Protein AF-A0A7W1UGT8-F1 (afdb_monomer_lite)

Structure (mmCIF, N/CA/C/O backbone):
data_AF-A0A7W1UGT8-F1
#
_entry.id   AF-A0A7W1UGT8-F1
#
loop_
_atom_site.group_PDB
_atom_site.id
_atom_site.type_symbol
_atom_site.label_atom_id
_atom_site.label_alt_id
_atom_site.label_comp_id
_atom_site.label_asym_id
_atom_site.label_entity_id
_atom_site.label_seq_id
_atom_site.pdbx_PDB_ins_code
_atom_site.Cartn_x
_atom_site.Cartn_y
_atom_site.Cartn_z
_atom_site.occupancy
_atom_site.B_iso_or_equiv
_atom_site.auth_seq_id
_atom_site.auth_comp_id
_atom_site.auth_asym_id
_atom_site.auth_atom_id
_atom_site.pdbx_PDB_model_num
ATOM 1 N N . MET A 1 1 ? -12.847 -7.101 3.524 1.00 72.94 1 MET A N 1
ATOM 2 C CA . MET A 1 1 ? -11.856 -6.031 3.766 1.00 72.94 1 MET A CA 1
ATOM 3 C C . MET A 1 1 ? -10.563 -6.770 3.842 1.00 72.94 1 MET A C 1
ATOM 5 O O . MET A 1 1 ? -10.402 -7.585 4.740 1.00 72.94 1 MET A O 1
ATOM 9 N N . ASP A 1 2 ? -9.726 -6.530 2.853 1.00 88.06 2 ASP A N 1
ATOM 10 C CA . ASP A 1 2 ? -8.693 -7.475 2.474 1.00 88.06 2 ASP A CA 1
ATOM 11 C C . ASP A 1 2 ? -7.374 -6.728 2.518 1.00 88.06 2 ASP A C 1
ATOM 13 O O . ASP A 1 2 ? -7.284 -5.581 2.065 1.00 88.06 2 ASP A O 1
ATOM 17 N N . THR A 1 3 ? -6.377 -7.337 3.143 1.00 90.44 3 THR A N 1
ATOM 18 C CA . THR A 1 3 ? -5.045 -6.757 3.282 1.00 90.44 3 THR A CA 1
ATOM 19 C C . THR A 1 3 ? -4.019 -7.737 2.766 1.00 90.44 3 THR A C 1
ATOM 21 O O . THR A 1 3 ? -4.059 -8.902 3.152 1.00 90.44 3 THR A O 1
ATOM 24 N N . ILE A 1 4 ? -3.092 -7.253 1.950 1.00 90.69 4 ILE A N 1
ATOM 25 C CA . ILE A 1 4 ? -1.978 -8.042 1.437 1.00 90.69 4 ILE A CA 1
ATOM 26 C C . ILE A 1 4 ? -0.673 -7.326 1.762 1.00 90.69 4 ILE A C 1
ATOM 28 O O . ILE A 1 4 ? -0.575 -6.106 1.627 1.00 90.69 4 ILE A O 1
ATOM 32 N N . GLN A 1 5 ? 0.317 -8.080 2.220 1.00 91.81 5 GLN A N 1
ATOM 33 C CA . GLN A 1 5 ? 1.675 -7.585 2.405 1.00 91.81 5 GLN A CA 1
ATOM 34 C C . GLN A 1 5 ? 2.474 -7.905 1.146 1.00 91.81 5 GLN A C 1
ATOM 36 O O . GLN A 1 5 ? 2.456 -9.038 0.671 1.00 91.81 5 GLN A O 1
ATOM 41 N N . THR A 1 6 ? 3.137 -6.903 0.584 1.00 90.00 6 THR A N 1
ATOM 42 C CA . THR A 1 6 ? 3.913 -7.040 -0.648 1.00 90.00 6 THR A CA 1
ATOM 43 C C . THR A 1 6 ? 5.119 -6.110 -0.630 1.00 90.00 6 THR A C 1
ATOM 45 O O . THR A 1 6 ? 5.248 -5.248 0.236 1.00 90.00 6 THR A O 1
ATOM 48 N N . TRP A 1 7 ? 6.011 -6.290 -1.594 1.00 90.00 7 TRP A N 1
ATOM 49 C CA . TRP A 1 7 ? 7.217 -5.491 -1.753 1.00 90.00 7 TRP A CA 1
ATOM 50 C C . TRP A 1 7 ? 7.041 -4.544 -2.937 1.00 90.00 7 TRP A C 1
ATOM 52 O O . TRP A 1 7 ? 6.806 -4.986 -4.060 1.00 90.00 7 TRP A O 1
ATOM 62 N N . VAL A 1 8 ? 7.162 -3.239 -2.697 1.00 88.00 8 VAL A N 1
ATOM 63 C CA . VAL A 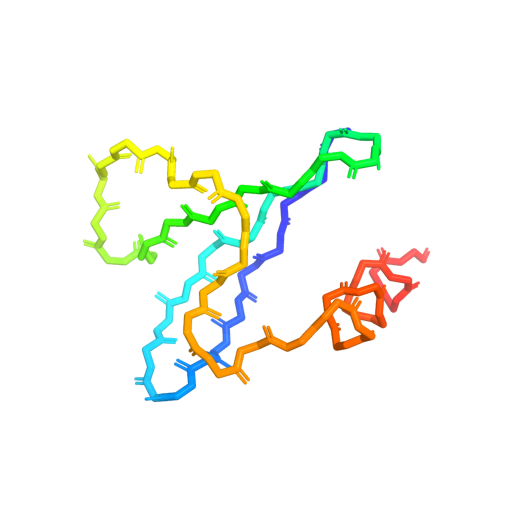1 8 ? 7.052 -2.196 -3.724 1.00 88.00 8 VAL A CA 1
ATOM 64 C C . VAL A 1 8 ? 8.291 -1.326 -3.659 1.00 88.00 8 VAL A C 1
ATOM 66 O O . VAL A 1 8 ? 8.623 -0.801 -2.604 1.00 88.00 8 VAL A O 1
ATOM 69 N N . ASN A 1 9 ? 8.999 -1.187 -4.782 1.00 84.50 9 ASN A N 1
ATOM 70 C CA . ASN A 1 9 ? 10.219 -0.374 -4.865 1.00 84.50 9 ASN A CA 1
ATOM 71 C C . ASN A 1 9 ? 11.280 -0.691 -3.788 1.00 84.50 9 ASN A C 1
ATOM 73 O O . ASN A 1 9 ? 12.038 0.179 -3.370 1.00 84.50 9 ASN A O 1
ATOM 77 N N . GLY A 1 10 ? 11.365 -1.954 -3.360 1.00 85.06 10 GLY A N 1
ATOM 78 C CA . GLY A 1 10 ? 12.325 -2.391 -2.341 1.00 85.06 10 GLY A CA 1
ATOM 79 C C . GLY A 1 10 ? 11.901 -2.100 -0.899 1.00 85.06 10 GLY A C 1
ATOM 80 O O . GLY A 1 10 ? 12.659 -2.416 0.014 1.00 85.06 10 GLY A O 1
ATOM 81 N N . GLU A 1 11 ? 10.701 -1.561 -0.687 1.00 87.31 11 GLU A N 1
ATOM 82 C CA . GLU A 1 11 ? 10.090 -1.403 0.628 1.00 87.31 11 GLU A CA 1
ATOM 83 C C . GLU A 1 11 ? 8.953 -2.413 0.816 1.00 87.31 11 GLU A C 1
ATOM 85 O O . GLU A 1 11 ? 8.158 -2.668 -0.092 1.00 87.31 11 GLU A O 1
ATOM 90 N N . GLU A 1 12 ? 8.876 -3.003 2.006 1.00 91.62 12 GLU A N 1
ATOM 91 C CA . GLU A 1 12 ? 7.757 -3.862 2.371 1.00 91.62 12 GLU A CA 1
ATOM 92 C C . GLU A 1 12 ? 6.573 -3.007 2.826 1.00 91.62 12 GLU A C 1
ATOM 94 O O . GLU A 1 12 ? 6.668 -2.224 3.774 1.00 91.62 12 GLU A O 1
ATOM 99 N N . VAL A 1 13 ? 5.438 -3.177 2.157 1.00 91.81 13 VAL A N 1
ATOM 100 C CA . VAL A 1 13 ? 4.223 -2.395 2.370 1.00 91.81 13 VAL A CA 1
ATOM 101 C C . VAL A 1 13 ? 3.021 -3.313 2.534 1.00 91.81 13 VAL A C 1
ATOM 103 O O . VAL A 1 13 ? 2.908 -4.373 1.920 1.00 91.81 13 VAL A O 1
ATOM 106 N N . ILE A 1 14 ? 2.078 -2.884 3.362 1.00 92.25 14 ILE A N 1
ATOM 107 C CA . ILE A 1 14 ? 0.786 -3.533 3.522 1.00 92.25 14 ILE A CA 1
ATOM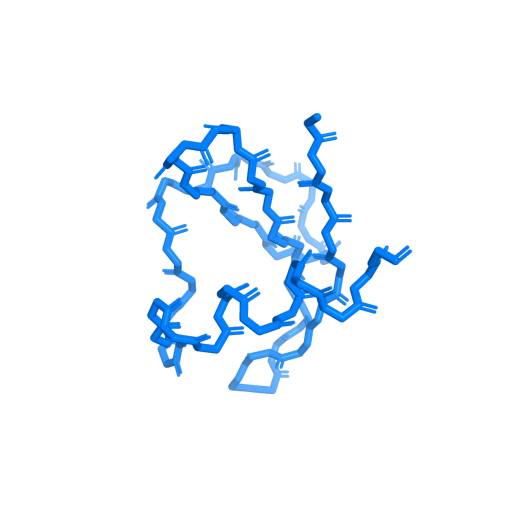 108 C C . ILE A 1 14 ? -0.229 -2.711 2.748 1.00 92.25 14 ILE A C 1
ATOM 110 O O . ILE A 1 14 ? -0.481 -1.552 3.073 1.00 92.25 14 ILE A O 1
ATOM 114 N N . LEU A 1 15 ? -0.833 -3.324 1.740 1.00 92.25 15 LEU 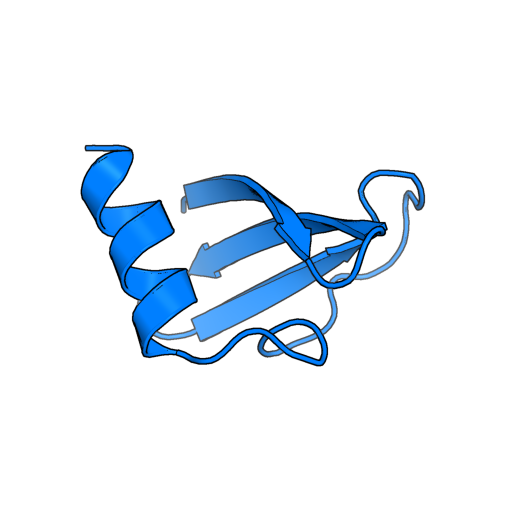A N 1
ATOM 115 C CA . LEU A 1 15 ? -1.964 -2.790 1.001 1.00 92.25 15 LEU A CA 1
ATOM 116 C C . LEU A 1 15 ? -3.257 -3.239 1.660 1.00 92.25 15 LEU A C 1
ATOM 118 O O . LEU A 1 15 ? -3.380 -4.357 2.151 1.00 92.25 15 LEU A O 1
ATOM 122 N N . LYS A 1 16 ? -4.258 -2.376 1.609 1.00 91.94 16 LYS A N 1
ATOM 123 C CA . LYS A 1 16 ? -5.599 -2.598 2.125 1.00 91.94 16 LYS A CA 1
ATOM 124 C C . LYS A 1 16 ? -6.612 -2.187 1.075 1.00 91.94 16 LYS A C 1
ATOM 126 O O . LYS A 1 16 ? -6.602 -1.050 0.610 1.00 91.94 16 LYS A O 1
ATOM 131 N N . LYS A 1 17 ? -7.524 -3.098 0.757 1.00 91.19 17 LYS A N 1
ATOM 132 C CA . LYS A 1 17 ? -8.650 -2.872 -0.144 1.00 91.19 17 LYS A CA 1
ATOM 133 C C . LYS A 1 17 ? -9.951 -2.828 0.652 1.00 91.19 17 LYS A C 1
ATOM 135 O O . LYS A 1 17 ? -10.328 -3.779 1.345 1.00 91.19 17 LYS A O 1
ATOM 140 N N . ALA A 1 18 ? -10.656 -1.709 0.532 1.00 89.19 18 ALA A N 1
ATOM 141 C CA . ALA A 1 18 ? -11.994 -1.499 1.067 1.00 89.19 18 ALA A CA 1
ATOM 142 C C . ALA A 1 18 ? -12.940 -1.169 -0.097 1.00 89.19 18 ALA A C 1
ATOM 144 O O . AL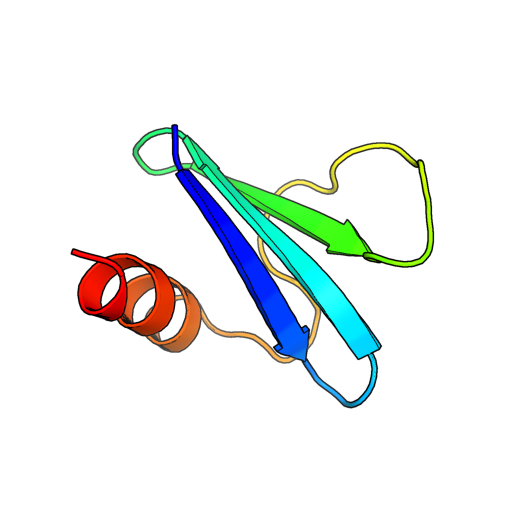A A 1 18 ? -13.127 -0.016 -0.481 1.00 89.19 18 ALA A O 1
ATOM 145 N N . GLY A 1 19 ? -13.505 -2.208 -0.719 1.00 86.75 19 GLY A N 1
ATOM 146 C CA . GLY A 1 19 ? -14.337 -2.053 -1.913 1.00 86.75 19 GLY A CA 1
ATOM 147 C C . GLY A 1 19 ? -13.521 -1.565 -3.115 1.00 86.75 19 GLY A C 1
ATOM 148 O O . GLY A 1 19 ? -12.731 -2.327 -3.670 1.00 86.75 19 GLY A O 1
ATOM 149 N N . ARG A 1 20 ? -13.730 -0.303 -3.517 1.00 83.88 20 ARG A N 1
ATOM 150 C CA . ARG A 1 20 ? -12.985 0.375 -4.601 1.00 83.88 20 ARG A CA 1
ATOM 151 C C . ARG A 1 20 ? -11.873 1.296 -4.097 1.00 83.88 20 ARG A C 1
ATOM 153 O O . ARG A 1 20 ? -11.162 1.882 -4.907 1.00 83.88 20 ARG A O 1
ATOM 160 N N . GLU A 1 21 ? -11.738 1.448 -2.785 1.00 89.38 21 GLU A N 1
ATOM 161 C CA . GLU A 1 21 ? -10.706 2.286 -2.188 1.00 89.38 21 GLU A CA 1
ATOM 162 C C . GLU A 1 21 ? -9.501 1.441 -1.785 1.00 89.38 21 GLU A C 1
ATOM 164 O O . GLU A 1 21 ? -9.641 0.354 -1.216 1.00 89.38 21 GLU A O 1
ATOM 169 N N . TYR A 1 22 ? -8.319 1.979 -2.072 1.00 90.31 22 TYR A N 1
ATOM 170 C CA . TYR A 1 22 ? -7.045 1.412 -1.662 1.00 90.31 22 TYR A CA 1
ATOM 171 C C . TYR A 1 22 ? -6.425 2.296 -0.592 1.00 90.31 22 TYR A C 1
ATOM 173 O O . TYR A 1 22 ? -6.590 3.521 -0.574 1.00 90.31 22 TYR A O 1
ATOM 181 N N . SER A 1 23 ? -5.736 1.666 0.338 1.00 93.12 23 SER A N 1
ATOM 182 C CA . SER A 1 23 ? -4.872 2.335 1.294 1.00 93.12 23 SER A CA 1
ATOM 183 C C . SER A 1 23 ? -3.637 1.483 1.501 1.00 93.12 23 SER A C 1
ATOM 185 O O . SER A 1 23 ? -3.701 0.267 1.350 1.00 93.12 23 SER A O 1
ATOM 187 N N . TYR A 1 24 ? -2.524 2.095 1.858 1.00 92.50 24 TYR A N 1
ATOM 188 C CA . TYR A 1 24 ? -1.284 1.387 2.110 1.00 92.50 24 TYR A CA 1
ATOM 189 C C . TYR A 1 24 ? -0.586 1.943 3.340 1.00 92.50 24 TYR A C 1
ATOM 191 O O . TYR A 1 24 ? -0.869 3.053 3.782 1.00 92.50 24 TYR A O 1
ATOM 199 N N . ARG A 1 25 ? 0.315 1.158 3.910 1.00 92.81 25 ARG A N 1
ATOM 200 C CA . ARG A 1 25 ? 1.263 1.624 4.921 1.00 92.81 25 ARG A CA 1
ATOM 201 C C . ARG A 1 25 ? 2.551 0.809 4.833 1.00 92.81 25 ARG A C 1
ATOM 203 O O . ARG A 1 25 ? 2.475 -0.341 4.393 1.00 92.81 25 ARG A O 1
ATOM 210 N N . PRO A 1 26 ? 3.696 1.336 5.278 1.00 90.25 26 PRO A N 1
ATOM 211 C CA . PRO A 1 26 ? 4.909 0.538 5.412 1.00 90.25 26 PRO A CA 1
ATOM 212 C C . PRO A 1 26 ? 4.673 -0.599 6.414 1.00 90.25 26 PRO A C 1
ATOM 214 O O . PRO A 1 26 ? 4.073 -0.386 7.466 1.00 90.25 26 PRO A O 1
ATOM 217 N N . ALA A 1 27 ? 5.122 -1.817 6.111 1.00 88.81 27 ALA A N 1
ATOM 218 C CA . ALA A 1 27 ? 4.958 -2.962 7.014 1.00 88.81 27 ALA A CA 1
ATOM 219 C C . ALA A 1 27 ? 5.784 -2.798 8.300 1.00 88.81 27 ALA A C 1
ATOM 221 O O . ALA A 1 27 ? 5.368 -3.234 9.373 1.00 88.81 27 ALA A O 1
ATOM 222 N N . ASN A 1 28 ? 6.918 -2.102 8.188 1.00 84.75 28 ASN A N 1
ATOM 223 C CA . ASN A 1 28 ? 7.819 -1.801 9.297 1.00 84.75 28 ASN A CA 1
ATOM 224 C C . ASN A 1 28 ? 7.379 -0.599 10.147 1.00 84.75 28 ASN A C 1
ATOM 226 O O . ASN A 1 28 ? 7.948 -0.380 11.216 1.00 84.75 28 ASN A O 1
ATOM 230 N N . GLU A 1 29 ? 6.374 0.169 9.714 1.00 81.75 29 GLU A N 1
ATOM 231 C CA . GLU A 1 29 ? 5.836 1.285 10.487 1.00 81.75 29 GLU A CA 1
ATOM 232 C C . GLU A 1 29 ? 4.412 0.992 10.960 1.00 81.75 29 GLU A C 1
ATOM 234 O O . GLU A 1 29 ? 3.465 0.835 10.187 1.00 81.75 29 GLU A O 1
ATOM 239 N N . THR A 1 30 ? 4.223 1.001 12.277 1.00 71.06 30 THR A N 1
ATOM 240 C CA . THR A 1 30 ? 2.890 0.999 12.895 1.00 71.06 30 THR A CA 1
ATOM 241 C C . THR A 1 30 ? 2.300 2.415 12.867 1.00 71.06 30 THR A C 1
ATOM 243 O O . THR A 1 30 ? 2.053 3.020 13.904 1.00 71.06 30 THR A O 1
ATOM 246 N N . GLY A 1 31 ? 2.138 2.964 11.662 1.00 76.50 31 GLY A N 1
ATOM 247 C CA . GLY A 1 31 ? 1.608 4.304 11.410 1.00 76.50 31 GLY A CA 1
ATOM 248 C C . GLY A 1 31 ? 0.208 4.311 10.796 1.00 76.50 31 GLY A C 1
ATOM 249 O O . GLY A 1 31 ? -0.454 3.272 10.652 1.00 76.50 31 GLY A O 1
ATOM 250 N N . ASP A 1 32 ? -0.233 5.514 10.433 1.00 86.25 32 ASP A N 1
ATOM 251 C CA . ASP A 1 32 ? -1.482 5.757 9.721 1.00 86.25 32 ASP A CA 1
ATOM 252 C C . ASP A 1 32 ? -1.487 5.132 8.322 1.00 86.25 32 ASP A C 1
ATOM 254 O O . ASP A 1 32 ? -0.465 4.992 7.651 1.00 86.25 32 ASP A O 1
ATOM 258 N N . TRP A 1 33 ? -2.682 4.762 7.869 1.00 89.44 33 TRP A N 1
ATOM 25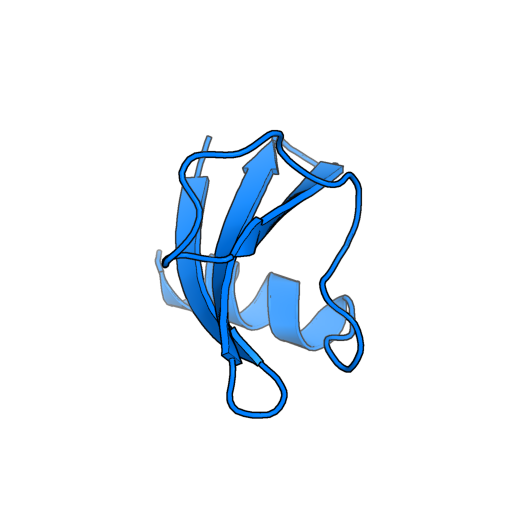9 C CA . TRP A 1 33 ? -2.886 4.271 6.512 1.00 89.44 33 TRP A CA 1
ATOM 260 C C . TRP A 1 33 ? -2.916 5.444 5.537 1.00 89.44 33 TRP A C 1
ATOM 262 O O . TRP A 1 33 ? -3.780 6.318 5.619 1.00 89.44 33 TRP A O 1
ATOM 272 N N . LEU A 1 34 ? -2.011 5.424 4.569 1.00 90.19 34 LEU A N 1
ATOM 273 C CA . LEU A 1 34 ? -1.973 6.367 3.466 1.00 90.19 34 LEU A CA 1
ATOM 274 C C . LEU A 1 34 ? -3.027 5.973 2.432 1.00 90.19 34 LEU A C 1
ATOM 276 O O . LEU A 1 34 ? -3.116 4.821 2.010 1.00 90.19 34 LEU A O 1
ATOM 280 N N . LYS A 1 35 ? -3.863 6.928 2.022 1.00 90.81 35 LYS A N 1
ATOM 281 C CA . LYS A 1 35 ? -4.900 6.678 1.017 1.00 90.81 35 LYS A CA 1
ATOM 282 C C . LYS A 1 35 ? -4.263 6.576 -0.370 1.00 90.81 35 LYS A C 1
ATOM 284 O O . LYS A 1 35 ? -3.495 7.448 -0.759 1.00 90.81 35 LYS A O 1
ATOM 289 N N . GLY A 1 36 ? -4.641 5.553 -1.133 1.00 91.06 36 GLY A N 1
ATOM 290 C CA . GLY A 1 36 ? -4.126 5.299 -2.477 1.00 91.06 36 GLY A CA 1
ATOM 291 C C . GLY A 1 36 ? -3.207 4.084 -2.541 1.00 91.06 36 GLY A C 1
ATOM 292 O O . GLY A 1 36 ? -3.411 3.105 -1.822 1.00 91.06 36 GLY A O 1
ATOM 293 N N . LEU A 1 37 ? -2.232 4.150 -3.445 1.00 90.56 37 LEU A N 1
ATOM 294 C CA . LEU A 1 37 ? -1.233 3.114 -3.689 1.00 90.56 37 LEU A CA 1
ATOM 295 C C . LEU A 1 37 ? 0.168 3.666 -3.390 1.00 90.56 37 LEU A C 1
ATOM 297 O O . LEU A 1 37 ? 0.374 4.874 -3.541 1.00 90.56 37 LEU A O 1
ATOM 301 N N . PRO A 1 38 ? 1.108 2.806 -2.970 1.00 89.81 38 PRO A N 1
ATOM 302 C CA . PRO A 1 38 ? 2.497 3.190 -2.759 1.00 89.81 38 PRO A CA 1
ATOM 303 C C . PRO A 1 38 ? 3.132 3.679 -4.063 1.00 89.81 38 PRO A C 1
ATOM 305 O O . PRO A 1 38 ? 2.742 3.257 -5.157 1.00 89.81 38 PRO A O 1
ATOM 308 N N . GLU A 1 39 ? 4.121 4.569 -3.956 1.00 85.12 39 GLU A N 1
ATOM 309 C CA . GLU A 1 39 ? 4.850 5.055 -5.128 1.00 85.12 39 GLU A CA 1
ATOM 310 C C . GLU A 1 39 ? 5.477 3.892 -5.905 1.00 85.12 39 GLU A C 1
ATOM 312 O O . GLU A 1 39 ? 6.150 3.030 -5.340 1.00 85.12 39 GLU A O 1
ATOM 317 N N . GLY A 1 40 ? 5.244 3.874 -7.220 1.00 84.62 40 GLY A N 1
ATOM 318 C CA . GLY A 1 40 ? 5.690 2.818 -8.135 1.00 84.62 40 GLY A CA 1
ATOM 319 C C . GLY A 1 40 ? 4.753 1.622 -8.271 1.00 84.62 40 GLY A C 1
ATOM 320 O O . GLY A 1 40 ? 5.004 0.773 -9.119 1.00 84.62 40 GLY A O 1
ATOM 321 N N . MET A 1 41 ? 3.657 1.570 -7.513 1.00 88.44 41 MET A N 1
ATOM 322 C CA . MET A 1 41 ? 2.588 0.607 -7.749 1.00 88.44 41 MET A CA 1
ATOM 323 C C . MET A 1 41 ? 1.461 1.245 -8.553 1.00 88.44 41 MET A C 1
ATOM 325 O O . MET A 1 41 ? 0.886 2.257 -8.143 1.00 88.44 41 MET A O 1
ATOM 329 N N . VAL A 1 42 ? 1.091 0.625 -9.675 1.00 88.69 42 VAL A N 1
ATOM 330 C CA . VAL A 1 42 ? -0.097 1.039 -10.427 1.00 88.69 42 VAL A CA 1
ATOM 331 C C . VAL A 1 42 ? -1.322 0.221 -10.028 1.00 88.69 42 VAL A C 1
ATOM 333 O O . VAL A 1 42 ? -1.245 -0.861 -9.449 1.00 88.69 42 VAL A O 1
ATOM 336 N N . TRP A 1 43 ? -2.501 0.749 -10.352 1.00 88.19 43 TRP A N 1
ATOM 337 C CA . TRP A 1 43 ? -3.782 0.131 -10.003 1.00 88.19 43 TRP A CA 1
ATOM 338 C C . TRP A 1 43 ? -3.982 -1.274 -10.591 1.00 88.19 43 TRP A C 1
ATOM 340 O O . TRP A 1 43 ? -4.677 -2.096 -9.992 1.00 88.19 43 TRP A O 1
ATOM 350 N N . ALA A 1 44 ? -3.373 -1.560 -11.744 1.00 87.00 44 ALA A N 1
ATOM 351 C CA . ALA A 1 44 ? -3.391 -2.894 -12.334 1.00 87.00 44 ALA A CA 1
ATOM 352 C C . ALA A 1 44 ? -2.651 -3.910 -11.446 1.00 87.00 44 ALA A C 1
ATOM 354 O O . ALA A 1 44 ? -3.230 -4.941 -11.123 1.00 87.00 44 ALA A O 1
ATOM 355 N N . ASP A 1 45 ? -1.443 -3.586 -10.968 1.00 87.38 45 ASP A N 1
ATOM 356 C CA . ASP A 1 45 ? -0.680 -4.460 -10.063 1.00 87.38 45 ASP A CA 1
ATOM 357 C C . ASP A 1 45 ? -1.439 -4.711 -8.763 1.00 87.38 45 ASP A C 1
ATOM 359 O O . ASP A 1 45 ? -1.575 -5.850 -8.322 1.00 87.38 45 ASP A O 1
ATOM 363 N N . ALA A 1 46 ? -1.998 -3.649 -8.175 1.00 87.06 46 ALA A N 1
ATOM 364 C CA . ALA A 1 46 ? -2.783 -3.767 -6.955 1.00 87.06 46 ALA A CA 1
ATOM 365 C C . ALA A 1 46 ? -3.992 -4.691 -7.151 1.00 87.06 46 ALA A C 1
ATOM 367 O O . ALA A 1 46 ? -4.263 -5.529 -6.300 1.00 87.06 46 ALA A O 1
ATOM 368 N N . GLN A 1 47 ? -4.722 -4.576 -8.265 1.00 87.56 47 GLN A N 1
ATOM 369 C CA . GLN A 1 47 ? -5.823 -5.499 -8.545 1.00 87.56 47 GLN A CA 1
ATOM 370 C C . GLN A 1 47 ? -5.356 -6.935 -8.685 1.00 87.56 47 GLN A C 1
ATOM 372 O O . GLN A 1 47 ? -5.958 -7.781 -8.041 1.00 87.56 47 GLN A O 1
ATOM 377 N N . THR A 1 48 ? -4.306 -7.189 -9.465 1.00 88.25 48 THR A N 1
ATOM 378 C CA . THR A 1 48 ? -3.766 -8.539 -9.655 1.00 88.25 48 THR A CA 1
ATOM 379 C C . THR A 1 48 ? -3.392 -9.175 -8.319 1.00 88.25 48 THR A C 1
ATOM 381 O O . THR A 1 48 ? -3.761 -10.312 -8.069 1.00 88.25 48 THR A O 1
ATOM 384 N N . LEU A 1 49 ? -2.757 -8.427 -7.411 1.00 87.25 49 LEU A N 1
ATOM 385 C CA . LEU A 1 49 ? -2.411 -8.913 -6.069 1.00 87.25 49 LEU A CA 1
ATOM 386 C C . LEU A 1 49 ? -3.637 -9.330 -5.241 1.00 87.25 49 LEU A C 1
ATOM 388 O O . LEU A 1 49 ? -3.608 -10.336 -4.536 1.00 87.25 49 LEU A O 1
ATOM 392 N N . PHE A 1 50 ? -4.718 -8.549 -5.311 1.00 85.94 50 PHE A N 1
ATOM 393 C CA . PHE A 1 50 ? -5.962 -8.866 -4.605 1.00 85.94 50 PHE A CA 1
ATOM 394 C C . PHE A 1 50 ? -6.829 -9.909 -5.327 1.00 85.94 50 PHE A C 1
ATOM 396 O O . PHE A 1 50 ? -7.723 -10.459 -4.692 1.00 85.94 50 PHE A O 1
ATOM 403 N N . ASP A 1 51 ? -6.612 -10.137 -6.622 1.00 83.62 51 ASP A N 1
ATOM 404 C CA . ASP A 1 51 ? -7.290 -11.161 -7.426 1.00 83.62 51 ASP A CA 1
ATOM 405 C C . ASP A 1 51 ? -6.623 -12.534 -7.247 1.00 83.62 51 ASP A C 1
ATOM 407 O O . ASP A 1 51 ? -7.315 -13.533 -7.116 1.00 83.62 51 ASP A O 1
ATOM 411 N N . ASP A 1 52 ? -5.290 -12.568 -7.127 1.00 74.31 52 ASP A N 1
ATOM 412 C CA . ASP A 1 52 ? -4.484 -13.778 -6.881 1.00 74.31 52 ASP A CA 1
ATOM 413 C C . ASP A 1 52 ? -4.651 -14.344 -5.456 1.00 74.31 52 ASP A C 1
ATOM 415 O O . ASP A 1 52 ? -4.411 -15.521 -5.212 1.00 74.31 52 ASP A O 1
ATOM 419 N N . SER A 1 53 ? -5.104 -13.524 -4.502 1.00 61.38 53 SER A N 1
ATOM 420 C CA . SER A 1 53 ? -5.338 -13.948 -3.109 1.00 61.38 53 SER A CA 1
ATOM 421 C C . SER A 1 53 ? -6.698 -14.638 -2.866 1.00 61.38 53 SER A C 1
ATOM 423 O O . SER A 1 53 ? 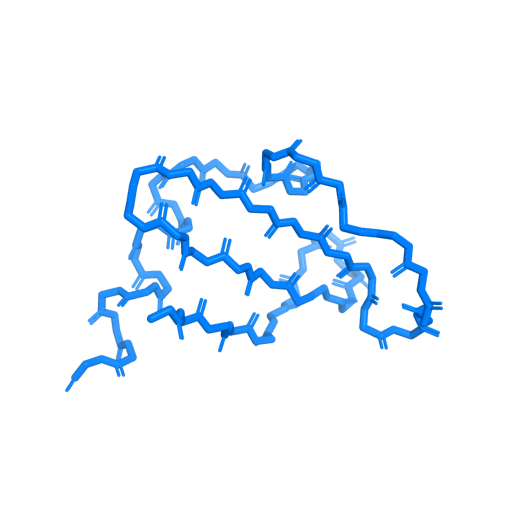-7.046 -14.867 -1.703 1.00 61.38 53 SER A O 1
ATOM 425 N N . LEU A 1 54 ? -7.484 -14.917 -3.917 1.00 54.75 54 LEU A N 1
ATOM 426 C CA . LEU A 1 54 ? -8.813 -15.561 -3.880 1.00 54.75 54 LEU A CA 1
ATOM 427 C C . LEU A 1 54 ? -8.747 -17.050 -4.249 1.00 54.75 54 LEU A C 1
ATOM 429 O O . LEU A 1 54 ? -9.496 -17.825 -3.608 1.00 54.75 54 LEU A O 1
#

Secondary structure (DSSP, 8-state):
-EEEEEEETTEEEEEEEETTEEEEEETT---PPEES--TT--HHHHHHHHHHT-

pLDDT: mean 86.46, std 7.33, range [54.75, 93.12]

Foldseek 3Di:
DDWDWDAAPNFIKIWDDDPPWIWIDGPPDPDDTHTDDPPRDDPVNVVVRVVVVD

Radius of gyration: 10.1 Å; chains: 1; bounding box: 27×22×25 Å

Sequence (54 aa):
MDTIQTWVNGEEVILKKAGREYSYRPANETGDWLKGLPEGMVWADAQTLFDDSL